Protein AF-A0A6P0XS69-F1 (afdb_monomer_lite)

Sequence (177 aa):
DAKVNSENIELGQEKSQGSDNCLSEIEDIKLTIGRVAYGLAILPLYPQIIDIPQQQYNDYFLLWEILRVFPNRLLSLKEVYQLLEEQGINTRVCQENIKTILENKLPPGLMPSEEDVMLLSEVSRQNSEYQSLRAKPLFCQETDGSRYRLSNEQAEYVREYLNKLVANTRQKFEEPL

pLDDT: mean 74.99, std 16.74, range [30.95, 91.25]

Radius of gyration: 30.49 Å; chains: 1; bounding box: 41×56×115 Å

Foldseek 3Di:
DDDDDDDDDDDDDDDDDDPCVVVVVVVVVPVVQDVVNVCVVCVVVCCVVPPCLLQQADLLLLLVLLLVQADQDKDFLVRSVVSVVVVVDPCVNCVVSNVCVLVLNGHPPPAQDPVVLVVDDPVRNPPPLNCLLPVDRQWDADPVRGIIGGDPVNSVSVVVVSVVVVVVDPDDSPHGD

Secondary structure (DSSP, 8-state):
------------------SSHHHHHHHHHHHHS-HHHHHHHHGGG-GGGS-HHHHTS-HHHHHHHHHHH--SS-EEHHHHHHHHHHTT--HHHHHHHHHHHHTT-PPBTTB--HHHHHHS-HHHHT-HHHHHHHHS-SEEEPTTSSEEEE-HHHHHHHHHHHHHHHHT-S--TTS--

Structure (mmCIF, N/CA/C/O backbone):
data_AF-A0A6P0XS69-F1
#
_entry.id   AF-A0A6P0XS69-F1
#
loop_
_atom_site.group_PDB
_atom_site.id
_atom_site.type_symbol
_atom_site.label_atom_id
_atom_site.label_alt_id
_atom_site.label_comp_id
_atom_site.label_asym_id
_atom_site.label_entity_id
_atom_site.label_seq_id
_atom_site.pdbx_PDB_ins_code
_atom_site.Cartn_x
_atom_site.Cartn_y
_atom_site.Cartn_z
_atom_site.occupancy
_atom_site.B_iso_or_equiv
_atom_site.auth_seq_id
_atom_site.auth_comp_id
_atom_site.auth_asym_id
_atom_site.auth_atom_id
_atom_site.pdbx_PDB_model_num
ATOM 1 N N . ASP A 1 1 ? 20.676 -33.773 98.813 1.00 41.31 1 ASP A N 1
ATOM 2 C CA . ASP A 1 1 ? 19.305 -33.799 98.271 1.00 41.31 1 ASP A CA 1
ATOM 3 C C . ASP A 1 1 ? 18.563 -32.497 98.484 1.00 41.31 1 ASP A C 1
ATOM 5 O O . ASP A 1 1 ? 18.366 -32.111 99.629 1.00 41.31 1 ASP A O 1
ATOM 9 N N . ALA A 1 2 ? 18.195 -31.844 97.379 1.00 30.95 2 ALA A N 1
ATOM 10 C CA . ALA A 1 2 ? 17.111 -30.865 97.176 1.00 30.95 2 ALA A CA 1
ATOM 11 C C . ALA A 1 2 ? 17.468 -30.051 95.913 1.00 30.95 2 ALA A C 1
ATOM 13 O O . ALA A 1 2 ? 18.628 -29.699 95.760 1.00 30.95 2 ALA A O 1
ATOM 14 N N . LYS A 1 3 ? 16.601 -29.633 94.989 1.00 33.97 3 LYS A N 1
ATOM 15 C CA . LYS A 1 3 ? 15.213 -29.903 94.584 1.00 33.97 3 LYS A CA 1
ATOM 16 C C . LYS A 1 3 ? 14.999 -28.990 93.344 1.00 33.97 3 LYS A C 1
ATOM 18 O O . LYS A 1 3 ? 15.665 -27.966 93.244 1.00 33.97 3 LYS A O 1
ATOM 23 N N . VAL A 1 4 ? 13.986 -29.298 92.529 1.00 34.34 4 VAL A N 1
ATOM 24 C CA . VAL A 1 4 ? 13.238 -28.395 91.613 1.00 34.34 4 VAL A CA 1
ATOM 25 C C . VAL A 1 4 ? 13.689 -28.319 90.141 1.00 34.34 4 VAL A C 1
ATOM 27 O O . VAL A 1 4 ? 14.655 -27.655 89.785 1.00 34.34 4 VAL A O 1
ATOM 30 N N . ASN A 1 5 ? 12.855 -28.940 89.298 1.00 38.06 5 ASN A N 1
ATOM 31 C CA . ASN A 1 5 ? 12.578 -28.585 87.904 1.00 38.06 5 ASN A CA 1
ATOM 32 C C . ASN A 1 5 ? 11.546 -27.447 87.847 1.00 38.06 5 ASN A C 1
ATOM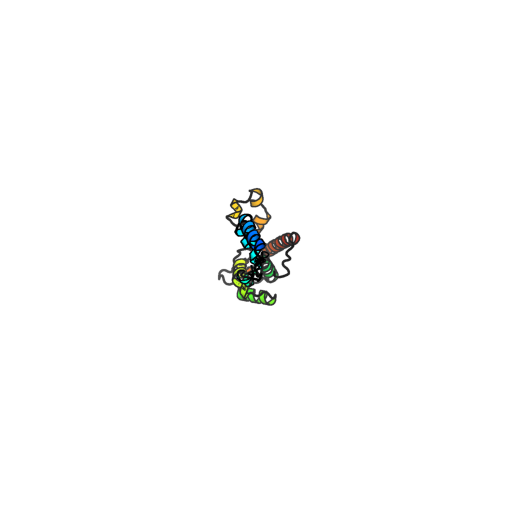 34 O O . ASN A 1 5 ? 10.556 -27.542 88.573 1.00 38.06 5 ASN A O 1
ATOM 38 N N . SER A 1 6 ? 11.707 -26.504 86.910 1.00 37.38 6 SER A N 1
ATOM 39 C CA . SER A 1 6 ? 10.612 -25.948 86.085 1.00 37.38 6 SER A CA 1
ATOM 40 C C . SER A 1 6 ? 11.132 -24.936 85.043 1.00 37.38 6 SER A C 1
ATOM 42 O O . SER A 1 6 ? 11.703 -23.918 85.413 1.00 37.38 6 SER A O 1
ATOM 44 N N . GLU A 1 7 ? 10.903 -25.284 83.770 1.00 37.94 7 GLU A N 1
ATOM 45 C CA . GLU A 1 7 ? 10.469 -24.468 82.612 1.00 37.94 7 GLU A CA 1
ATOM 46 C C . GLU A 1 7 ? 11.185 -23.149 82.234 1.00 37.94 7 GLU A C 1
ATOM 48 O O . GLU A 1 7 ? 11.167 -22.179 82.986 1.00 37.94 7 GLU A O 1
ATOM 53 N N . ASN A 1 8 ? 11.691 -23.071 80.986 1.00 31.25 8 ASN A N 1
ATOM 54 C CA . ASN A 1 8 ? 11.181 -22.171 79.925 1.00 31.25 8 ASN A CA 1
ATOM 55 C C . ASN A 1 8 ? 11.966 -22.282 78.588 1.00 31.25 8 ASN A C 1
ATOM 57 O O . ASN A 1 8 ? 13.180 -22.129 78.566 1.00 31.25 8 ASN A O 1
ATOM 61 N N . ILE A 1 9 ? 11.206 -22.516 77.505 1.00 38.78 9 ILE A N 1
ATOM 62 C CA . ILE A 1 9 ? 11.221 -21.882 76.163 1.00 38.78 9 ILE A CA 1
ATOM 63 C C . ILE A 1 9 ? 12.565 -21.713 75.425 1.00 38.78 9 ILE A C 1
ATOM 65 O O . ILE A 1 9 ? 13.358 -20.850 75.779 1.00 38.78 9 ILE A O 1
ATOM 69 N N . GLU A 1 10 ? 12.693 -22.338 74.244 1.00 32.09 10 GLU A N 1
ATOM 70 C CA . GLU A 1 10 ? 13.353 -21.665 73.115 1.00 32.09 10 GLU A CA 1
ATOM 71 C C . GLU A 1 10 ? 12.745 -22.039 71.751 1.00 32.09 10 GLU A C 1
ATOM 73 O O . GLU A 1 10 ? 12.413 -23.191 71.470 1.00 32.09 10 GLU A O 1
ATOM 78 N N . LEU A 1 11 ? 12.542 -20.993 70.947 1.00 34.38 11 LEU A N 1
ATOM 79 C CA . LEU A 1 11 ? 11.875 -20.950 69.654 1.00 34.38 11 LEU A CA 1
ATOM 80 C C . LEU A 1 11 ? 12.630 -21.733 68.570 1.00 34.38 11 LEU A C 1
ATOM 82 O O . LEU A 1 11 ? 13.788 -21.443 68.282 1.00 34.38 11 LEU A O 1
ATOM 86 N N . GLY A 1 12 ? 11.919 -22.598 67.848 1.00 32.16 12 GLY A N 1
ATOM 87 C CA . GLY A 1 12 ? 12.308 -23.028 66.506 1.00 32.16 12 GLY A CA 1
ATOM 88 C C . GLY A 1 12 ? 11.526 -22.235 65.463 1.00 32.16 12 GLY A C 1
ATOM 89 O O . GLY A 1 12 ? 10.362 -22.531 65.214 1.00 32.16 12 GLY A O 1
ATOM 90 N N . GLN A 1 13 ? 12.142 -21.207 64.879 1.00 35.34 13 GLN A N 1
ATOM 91 C CA . GLN A 1 13 ? 11.596 -20.505 63.718 1.00 35.34 13 GLN A CA 1
ATOM 92 C C . GLN A 1 13 ? 11.694 -21.408 62.478 1.00 35.34 13 GLN A C 1
ATOM 94 O O . GLN A 1 13 ? 12.787 -21.634 61.959 1.00 35.34 13 GLN A O 1
ATOM 99 N N . GLU A 1 14 ? 10.560 -21.897 61.977 1.00 34.19 14 GLU A N 1
ATOM 100 C CA . GLU A 1 14 ? 10.460 -22.449 60.624 1.00 34.19 14 GLU A CA 1
ATOM 101 C C . GLU A 1 14 ? 10.625 -21.310 59.608 1.00 34.19 14 GLU A C 1
ATOM 103 O O . GLU A 1 14 ? 9.777 -20.425 59.473 1.00 34.19 14 GLU A O 1
ATOM 108 N N . LYS A 1 15 ? 11.759 -21.304 58.901 1.00 34.00 15 LYS A N 1
ATOM 109 C CA . LYS A 1 15 ? 11.992 -20.404 57.772 1.00 34.00 15 LYS A CA 1
ATOM 110 C C . LYS A 1 15 ? 11.129 -20.833 56.586 1.00 34.00 15 LYS A C 1
ATOM 112 O O . LYS A 1 15 ? 11.410 -21.826 55.924 1.00 34.00 15 LYS A O 1
ATOM 117 N N . SER A 1 16 ? 10.121 -20.018 56.293 1.00 40.25 16 SER A N 1
ATOM 118 C CA . SER A 1 16 ? 9.489 -19.917 54.978 1.00 40.25 16 SER A CA 1
ATOM 119 C C . SER A 1 16 ? 10.538 -19.491 53.948 1.00 40.25 16 SER A C 1
ATOM 121 O O . SER A 1 16 ? 10.985 -18.346 53.957 1.00 40.25 16 SER A O 1
ATOM 123 N N . GLN A 1 17 ? 10.942 -20.404 53.067 1.00 43.12 17 GLN A N 1
ATOM 124 C CA . GLN A 1 17 ? 11.849 -20.114 51.957 1.00 43.12 17 GLN A CA 1
ATOM 125 C C . GLN A 1 17 ? 11.320 -20.840 50.716 1.00 43.12 17 GLN A C 1
ATOM 127 O O . GLN A 1 17 ? 11.633 -21.999 50.465 1.00 43.12 17 GLN A O 1
ATOM 132 N N . GLY A 1 18 ? 10.420 -20.173 49.992 1.00 42.50 18 GLY A N 1
ATOM 133 C CA . GLY A 1 18 ? 9.695 -20.759 48.862 1.00 42.50 18 GLY A CA 1
ATOM 134 C C . GLY A 1 18 ? 9.122 -19.733 47.884 1.00 42.50 18 GLY A C 1
ATOM 135 O O . GLY A 1 18 ? 8.095 -20.003 47.273 1.00 42.50 18 GLY A O 1
ATOM 136 N N . SER A 1 19 ? 9.739 -18.552 47.759 1.00 45.06 19 SER A N 1
ATOM 137 C CA . SER A 1 19 ? 9.249 -17.477 46.875 1.00 45.06 19 SER A CA 1
ATOM 138 C C . SER A 1 19 ? 10.320 -16.750 46.054 1.00 45.06 19 SER A C 1
ATOM 140 O O . SER A 1 19 ? 9.959 -15.954 45.194 1.00 45.06 19 SER A O 1
ATOM 142 N N . ASP A 1 20 ? 11.613 -17.027 46.262 1.00 45.84 20 ASP A N 1
ATOM 143 C CA . ASP A 1 20 ? 12.682 -16.170 45.714 1.00 45.84 20 ASP A CA 1
ATOM 144 C C . ASP A 1 20 ? 13.404 -16.771 44.492 1.00 45.84 20 ASP A C 1
ATOM 146 O O . ASP A 1 20 ? 14.142 -16.070 43.806 1.00 45.84 20 ASP A O 1
ATOM 150 N N . ASN A 1 21 ? 13.151 -18.043 44.156 1.00 50.44 21 ASN A N 1
ATOM 151 C CA . ASN A 1 21 ? 13.860 -18.730 43.065 1.00 50.44 21 ASN A CA 1
ATOM 152 C C . ASN A 1 21 ? 13.410 -18.322 41.650 1.00 50.44 21 ASN A C 1
ATOM 154 O O . ASN A 1 21 ? 14.183 -18.464 40.708 1.00 50.44 21 ASN A O 1
ATOM 158 N N . CYS A 1 22 ? 12.194 -17.795 41.471 1.00 44.59 22 CYS A N 1
ATOM 159 C CA . CYS A 1 22 ? 11.746 -17.357 40.142 1.00 44.59 22 CYS A CA 1
ATOM 160 C C . CYS A 1 22 ? 12.376 -16.024 39.718 1.00 44.59 22 CYS A C 1
ATOM 162 O O . CYS A 1 22 ? 12.526 -15.774 38.527 1.00 44.59 22 CYS A O 1
ATOM 164 N N . LEU A 1 23 ? 12.744 -15.156 40.666 1.00 49.50 23 LEU A N 1
ATOM 165 C CA . LEU A 1 23 ? 13.313 -13.844 40.343 1.00 49.50 23 LEU A CA 1
ATOM 166 C C . LEU A 1 23 ? 14.780 -13.946 39.909 1.00 49.50 23 LEU A C 1
ATOM 168 O O . LEU A 1 23 ? 15.184 -13.229 38.996 1.00 49.50 23 LEU A O 1
ATOM 172 N N . SER A 1 24 ? 15.546 -14.876 40.487 1.00 55.22 24 SER A N 1
ATOM 173 C CA . SER A 1 24 ? 16.935 -15.131 40.083 1.00 55.22 24 SER A CA 1
ATOM 174 C C . SER A 1 24 ? 17.037 -15.757 38.689 1.00 55.22 24 SER A C 1
ATOM 176 O O . SER A 1 24 ? 17.900 -15.371 37.906 1.00 55.22 24 SER A O 1
ATOM 178 N N . GLU A 1 25 ? 16.117 -16.660 38.329 1.00 54.06 25 GLU A N 1
ATOM 179 C CA . GLU A 1 25 ? 16.078 -17.261 36.986 1.00 54.06 25 GLU A CA 1
ATOM 180 C C . GLU A 1 25 ? 15.770 -16.224 35.889 1.00 54.06 25 GLU A C 1
ATOM 182 O O . GLU A 1 25 ? 16.322 -16.291 34.790 1.00 54.06 25 GLU A O 1
ATOM 187 N N . ILE A 1 26 ? 14.936 -15.220 36.185 1.00 55.78 26 ILE A N 1
ATOM 188 C CA . ILE A 1 26 ? 14.602 -14.138 35.243 1.00 55.78 26 ILE A CA 1
ATOM 189 C C . ILE A 1 26 ? 15.810 -13.222 34.988 1.00 55.78 26 ILE A C 1
ATOM 191 O O . ILE A 1 26 ? 16.003 -12.759 33.859 1.00 55.78 26 ILE A O 1
ATOM 195 N N . GLU A 1 27 ? 16.640 -12.962 36.002 1.00 59.06 27 GLU A N 1
ATOM 196 C CA . GLU A 1 27 ? 17.857 -12.153 35.850 1.00 59.06 27 GLU A CA 1
ATOM 197 C C . GLU A 1 27 ? 18.945 -12.869 35.038 1.00 59.06 27 GLU A C 1
ATOM 199 O O . GLU A 1 27 ? 19.598 -12.228 34.209 1.00 59.06 27 GLU A O 1
ATOM 204 N N . ASP A 1 28 ? 19.079 -14.188 35.183 1.00 56.44 28 ASP A N 1
ATOM 205 C CA . ASP A 1 28 ? 20.022 -14.989 34.392 1.00 56.44 28 ASP A CA 1
ATOM 206 C C . ASP A 1 28 ? 19.608 -15.098 32.915 1.00 56.44 28 ASP A C 1
ATOM 208 O O . ASP A 1 28 ? 20.447 -14.959 32.015 1.00 56.44 28 ASP A O 1
ATOM 212 N N . ILE A 1 29 ? 18.306 -15.237 32.631 1.00 56.69 29 ILE A N 1
ATOM 213 C CA . ILE A 1 29 ? 17.767 -15.207 31.258 1.00 56.69 29 ILE A CA 1
ATOM 214 C C . ILE A 1 29 ? 18.000 -13.834 30.615 1.00 56.69 29 ILE A C 1
ATOM 216 O O . ILE A 1 29 ? 18.331 -13.746 29.433 1.00 56.69 29 ILE A O 1
ATOM 220 N N . LYS A 1 30 ? 17.898 -12.748 31.388 1.00 53.75 30 LYS A N 1
ATOM 221 C CA . LYS A 1 30 ? 18.183 -11.374 30.938 1.00 53.75 30 LYS A CA 1
ATOM 222 C C . LYS A 1 30 ? 19.664 -11.148 30.595 1.00 53.75 30 LYS A C 1
ATOM 224 O O . LYS A 1 30 ? 19.983 -10.199 29.876 1.00 53.75 30 LYS A O 1
ATOM 229 N N . LEU A 1 31 ? 20.562 -11.994 31.108 1.00 58.28 31 LEU A N 1
ATOM 230 C CA . LEU A 1 31 ? 21.995 -11.967 30.812 1.00 58.28 31 LEU A CA 1
ATOM 231 C C . LEU A 1 31 ? 22.351 -12.798 29.564 1.00 58.28 31 LEU A C 1
ATOM 233 O O . LEU A 1 31 ? 23.272 -12.433 28.835 1.00 58.28 31 LEU A O 1
ATOM 237 N N . THR A 1 32 ? 21.612 -13.881 29.290 1.00 63.66 32 THR A N 1
ATOM 238 C CA . THR A 1 32 ? 21.822 -14.762 28.119 1.00 63.66 32 THR A CA 1
ATOM 239 C C . THR A 1 32 ? 21.045 -14.317 26.879 1.00 63.66 32 THR A C 1
ATOM 241 O O . THR A 1 32 ? 21.537 -14.442 25.757 1.00 63.66 32 THR A O 1
ATOM 244 N N . ILE A 1 33 ? 19.847 -13.765 27.060 1.00 63.03 33 ILE A N 1
ATOM 245 C CA . ILE A 1 33 ? 19.029 -13.172 26.004 1.00 63.03 33 ILE A CA 1
ATOM 246 C C . ILE A 1 33 ? 19.375 -11.687 25.954 1.00 63.03 33 ILE A C 1
ATOM 248 O O . ILE A 1 33 ? 19.093 -10.938 26.887 1.00 63.03 33 ILE A O 1
ATOM 252 N N . GLY A 1 34 ? 20.011 -11.247 24.865 1.00 82.19 34 GLY A N 1
ATOM 253 C CA . GLY A 1 34 ? 20.382 -9.844 24.688 1.00 82.19 34 GLY A CA 1
ATOM 254 C C . GLY A 1 34 ? 19.204 -8.908 24.983 1.00 82.19 34 GLY A C 1
ATOM 255 O O . GLY A 1 34 ? 18.061 -9.212 24.645 1.00 82.19 34 GLY A O 1
ATOM 256 N N . ARG A 1 35 ? 19.482 -7.750 25.600 1.00 81.94 35 ARG A N 1
ATOM 257 C CA . ARG A 1 35 ? 18.466 -6.788 26.082 1.00 81.94 35 ARG A CA 1
ATOM 258 C C . ARG A 1 35 ? 17.359 -6.479 25.060 1.00 81.94 35 ARG A C 1
ATOM 260 O O . ARG A 1 35 ? 16.221 -6.260 25.456 1.00 81.94 35 ARG A O 1
ATOM 267 N N . VAL A 1 36 ? 17.689 -6.495 23.766 1.00 85.88 36 VAL A N 1
ATOM 268 C CA . VAL A 1 36 ? 16.744 -6.324 22.650 1.00 85.88 36 VAL A CA 1
ATOM 269 C C . VAL A 1 36 ? 15.729 -7.465 22.575 1.00 85.88 36 VAL A C 1
ATOM 271 O O . VAL A 1 36 ? 14.535 -7.206 22.520 1.00 85.88 36 VAL A O 1
ATOM 274 N N . ALA A 1 37 ? 16.179 -8.719 22.605 1.00 87.44 37 ALA A N 1
ATOM 275 C CA . ALA A 1 37 ? 15.298 -9.880 22.521 1.00 87.44 37 ALA A CA 1
ATOM 276 C C . ALA A 1 37 ? 14.392 -9.986 23.756 1.00 87.44 37 ALA A C 1
ATOM 278 O O . ALA A 1 37 ? 13.207 -10.274 23.616 1.00 87.44 37 ALA A O 1
ATOM 279 N N . TYR A 1 38 ? 14.909 -9.648 24.942 1.00 85.94 38 TYR A N 1
ATOM 280 C CA . TYR A 1 38 ? 14.084 -9.525 26.144 1.00 85.94 38 TYR A CA 1
ATOM 281 C C . TYR A 1 38 ? 13.040 -8.409 25.996 1.00 85.94 38 TYR A C 1
ATOM 283 O O . TYR A 1 38 ? 11.863 -8.630 26.258 1.00 85.94 38 TYR A O 1
ATOM 291 N N . GLY A 1 39 ? 13.455 -7.231 25.514 1.00 85.81 39 GLY A N 1
ATOM 292 C CA . GLY A 1 39 ? 12.563 -6.101 25.242 1.00 85.81 39 GLY A CA 1
ATOM 293 C C . GLY A 1 39 ? 11.442 -6.438 24.252 1.00 85.81 39 GLY A C 1
ATOM 294 O O . GLY A 1 39 ? 10.286 -6.114 24.504 1.00 85.81 39 GLY A O 1
ATOM 295 N N . LEU A 1 40 ? 11.757 -7.143 23.163 1.00 86.69 40 LEU A N 1
ATOM 296 C CA . LEU A 1 40 ? 10.766 -7.598 22.183 1.00 86.69 40 LEU A CA 1
ATOM 297 C C . LEU A 1 40 ? 9.841 -8.686 22.747 1.00 86.69 40 LEU A C 1
ATOM 299 O O . LEU A 1 40 ? 8.661 -8.701 22.413 1.00 86.69 40 LEU A O 1
ATOM 303 N N . ALA A 1 41 ? 10.339 -9.559 23.629 1.00 87.56 41 ALA A N 1
ATOM 304 C CA . ALA A 1 41 ? 9.528 -10.598 24.264 1.00 87.56 41 ALA A CA 1
ATOM 305 C C . ALA A 1 41 ? 8.487 -10.030 25.246 1.00 87.56 41 ALA A C 1
ATOM 307 O O . ALA A 1 41 ? 7.395 -10.580 25.362 1.00 87.56 41 ALA A O 1
ATOM 308 N N . ILE A 1 42 ? 8.802 -8.925 25.933 1.00 88.06 42 ILE A N 1
ATOM 309 C CA . ILE A 1 42 ? 7.876 -8.267 26.872 1.00 88.06 42 ILE A CA 1
ATOM 310 C C . ILE A 1 42 ? 6.954 -7.240 26.204 1.00 88.06 42 ILE A C 1
ATOM 312 O O . ILE A 1 42 ? 5.962 -6.842 26.810 1.00 88.06 42 ILE A O 1
ATOM 316 N N . LEU A 1 43 ? 7.255 -6.809 24.974 1.00 83.94 43 LEU A N 1
ATOM 317 C CA . LEU A 1 43 ? 6.509 -5.771 24.253 1.00 83.94 43 LEU A CA 1
ATOM 318 C C . LEU A 1 43 ? 4.985 -6.026 24.180 1.00 83.94 43 LEU A C 1
ATOM 320 O O . LEU A 1 43 ? 4.235 -5.078 24.420 1.00 83.94 43 LEU A O 1
ATOM 324 N N . PRO A 1 44 ? 4.489 -7.264 23.957 1.00 83.56 44 PRO A N 1
ATOM 325 C CA . PRO A 1 44 ? 3.048 -7.536 23.934 1.00 83.56 44 PRO A CA 1
ATOM 326 C C . PRO A 1 44 ? 2.323 -7.248 25.259 1.00 83.56 44 PRO A C 1
ATOM 328 O O . PRO A 1 44 ? 1.110 -7.059 25.262 1.00 83.56 44 PRO A O 1
ATOM 331 N N . LEU A 1 45 ? 3.045 -7.201 26.386 1.00 86.06 45 LEU A N 1
ATOM 332 C CA . LEU A 1 45 ? 2.480 -6.894 27.706 1.00 86.06 45 LEU A CA 1
ATOM 333 C C . LEU A 1 45 ? 2.240 -5.391 27.914 1.00 86.06 45 LEU A C 1
ATOM 335 O O . LEU A 1 45 ? 1.566 -5.005 28.868 1.00 86.06 45 LEU A O 1
ATOM 339 N N . TYR A 1 46 ? 2.775 -4.544 27.030 1.00 84.25 46 TYR A N 1
ATOM 340 C CA . TYR A 1 46 ? 2.690 -3.088 27.125 1.00 84.25 46 TYR A CA 1
ATOM 341 C C . TYR A 1 46 ? 2.120 -2.472 25.838 1.00 84.25 46 TYR A C 1
ATOM 343 O O . TYR A 1 46 ? 2.800 -1.687 25.171 1.00 84.25 46 TYR A O 1
ATOM 351 N N . PRO A 1 47 ? 0.852 -2.767 25.495 1.00 74.50 47 PRO A N 1
ATOM 352 C CA . PRO A 1 47 ? 0.226 -2.294 24.261 1.00 74.50 47 PRO A CA 1
ATOM 353 C C . PRO A 1 47 ? 0.177 -0.765 24.157 1.00 74.50 47 PRO A C 1
ATOM 355 O O . PRO A 1 47 ? 0.217 -0.237 23.059 1.00 74.50 47 PRO A O 1
ATOM 358 N N . GLN A 1 48 ? 0.171 -0.038 25.281 1.00 78.31 48 GLN A N 1
ATOM 359 C CA . GLN A 1 48 ? 0.207 1.432 25.301 1.00 78.31 48 GLN A CA 1
ATOM 360 C C . GLN A 1 48 ? 1.498 2.062 24.747 1.00 78.31 48 GLN A C 1
ATOM 362 O O . GLN A 1 48 ? 1.524 3.260 24.489 1.00 78.31 48 GLN A O 1
ATOM 367 N N . ILE A 1 49 ? 2.578 1.285 24.623 1.00 75.94 49 ILE A N 1
ATOM 368 C CA . ILE A 1 49 ? 3.844 1.741 24.026 1.00 75.94 49 ILE A CA 1
ATOM 369 C C . ILE A 1 49 ? 3.793 1.590 22.501 1.00 75.94 49 ILE A C 1
ATOM 371 O O . ILE A 1 49 ? 4.533 2.248 21.774 1.00 75.94 49 ILE A O 1
ATOM 375 N N . ILE A 1 50 ? 2.915 0.715 22.016 1.00 68.88 50 ILE A N 1
ATOM 376 C CA . ILE A 1 50 ? 2.706 0.461 20.603 1.00 68.88 50 ILE A CA 1
ATOM 377 C C . ILE A 1 50 ? 1.678 1.483 20.123 1.00 68.88 50 ILE A C 1
ATOM 379 O O . ILE A 1 50 ? 0.605 1.617 20.711 1.00 68.88 50 ILE A O 1
ATOM 383 N N . ASP A 1 51 ? 1.983 2.207 19.050 1.00 67.94 51 ASP A N 1
ATOM 384 C CA . ASP A 1 51 ? 1.024 3.118 18.421 1.00 67.94 51 ASP A CA 1
ATOM 385 C C . ASP A 1 51 ? 0.019 2.314 17.573 1.00 67.94 51 ASP A C 1
ATOM 387 O O . ASP A 1 51 ? -0.040 2.399 16.347 1.00 67.94 51 ASP A O 1
ATOM 391 N N . ILE A 1 52 ? -0.744 1.456 18.260 1.00 65.94 52 ILE A N 1
ATOM 392 C CA . ILE A 1 52 ? -1.738 0.534 17.701 1.00 65.94 52 ILE A CA 1
ATOM 393 C C . ILE A 1 52 ? -2.690 1.229 16.711 1.00 65.94 52 ILE A C 1
ATOM 395 O O . ILE A 1 52 ? -2.929 0.644 15.654 1.00 65.94 52 ILE A O 1
ATOM 399 N N . PRO A 1 53 ? -3.222 2.452 16.956 1.00 62.75 53 PRO A N 1
ATOM 400 C CA . PRO A 1 53 ? -4.117 3.077 15.984 1.00 62.75 53 PRO A CA 1
ATOM 401 C C . PRO A 1 53 ? -3.423 3.423 14.660 1.00 62.75 53 PRO A C 1
ATOM 403 O O . PRO A 1 53 ? -4.066 3.334 13.616 1.00 62.75 53 PRO A O 1
ATOM 406 N N . GLN A 1 54 ? -2.132 3.771 14.671 1.00 63.47 54 GLN A N 1
ATOM 407 C CA . GLN A 1 54 ? -1.372 4.013 13.437 1.00 63.47 54 GLN A CA 1
ATOM 408 C C . GLN A 1 54 ? -1.022 2.707 12.710 1.00 63.47 54 GLN A C 1
ATOM 410 O O . GLN A 1 54 ? -0.918 2.689 11.488 1.00 63.47 54 GLN A O 1
ATOM 415 N N . GLN A 1 55 ? -0.885 1.601 13.446 1.00 68.25 55 GLN A N 1
ATOM 416 C CA . GLN A 1 55 ? -0.537 0.285 12.895 1.00 68.25 55 GLN A CA 1
ATOM 417 C C . GLN A 1 55 ? -1.740 -0.544 12.427 1.00 68.25 55 GLN A C 1
ATOM 419 O O . GLN A 1 55 ? -1.552 -1.614 11.849 1.00 68.25 55 GLN A O 1
ATOM 424 N N . GLN A 1 56 ? -2.968 -0.060 12.641 1.00 72.19 56 GLN A N 1
ATOM 425 C CA . GLN A 1 56 ? -4.198 -0.757 12.250 1.00 72.19 56 GLN A CA 1
ATOM 426 C C . GLN A 1 56 ? -4.263 -1.042 10.738 1.00 72.19 56 GLN A C 1
ATOM 428 O O . GLN A 1 56 ? -4.875 -2.019 10.305 1.00 72.19 56 GLN A O 1
ATOM 433 N N . TYR A 1 57 ? -3.624 -0.201 9.923 1.00 78.00 57 TYR A N 1
ATOM 434 C CA . TYR A 1 57 ? -3.571 -0.383 8.479 1.00 78.00 57 TYR A CA 1
ATOM 435 C C . TYR A 1 57 ? -2.146 -0.663 8.024 1.00 78.00 57 TYR A C 1
ATOM 437 O O . TYR A 1 57 ? -1.249 0.155 8.203 1.00 78.00 57 TYR A O 1
ATOM 445 N N . ASN A 1 58 ? -1.956 -1.811 7.376 1.00 82.56 58 ASN A N 1
ATOM 446 C CA . ASN A 1 58 ? -0.717 -2.103 6.672 1.00 82.56 58 ASN A CA 1
ATOM 447 C C . ASN A 1 58 ? -0.617 -1.229 5.407 1.00 82.56 58 ASN A C 1
ATOM 449 O O . ASN A 1 58 ? -1.586 -1.118 4.657 1.00 82.56 58 ASN A O 1
ATOM 453 N N . ASP A 1 59 ? 0.559 -0.681 5.107 1.00 85.06 59 ASP A N 1
ATOM 454 C CA . ASP A 1 59 ? 0.798 0.123 3.902 1.00 85.06 59 ASP A CA 1
ATOM 455 C C . ASP A 1 59 ? 0.483 -0.648 2.609 1.00 85.06 59 ASP A C 1
ATOM 457 O O . ASP A 1 59 ? -0.031 -0.077 1.646 1.00 85.06 59 ASP A O 1
ATOM 461 N N . TYR A 1 60 ? 0.717 -1.965 2.594 1.00 86.62 60 TYR A N 1
ATOM 462 C CA . TYR A 1 60 ? 0.334 -2.833 1.473 1.00 86.62 60 TYR A CA 1
ATOM 463 C C . TYR A 1 60 ? -1.186 -2.953 1.317 1.00 86.62 60 TYR A C 1
ATOM 465 O O . TYR A 1 60 ? -1.689 -2.943 0.194 1.00 86.62 60 TYR A O 1
ATOM 473 N N . PHE A 1 61 ? -1.915 -3.030 2.435 1.00 85.94 61 PHE A N 1
ATOM 474 C CA . PHE A 1 61 ? -3.378 -3.036 2.438 1.00 85.94 61 PHE A CA 1
ATOM 475 C C . PHE A 1 61 ? -3.918 -1.696 1.930 1.00 85.94 61 PHE A C 1
ATOM 477 O O . PHE A 1 61 ? -4.766 -1.675 1.044 1.00 85.94 61 PHE A O 1
ATOM 484 N N . LEU A 1 62 ? -3.374 -0.575 2.416 1.00 88.31 62 LEU A N 1
ATOM 485 C CA . LEU A 1 62 ? -3.765 0.757 1.949 1.00 88.31 62 LEU A CA 1
ATOM 486 C C . LEU A 1 62 ? -3.497 0.930 0.455 1.00 88.31 62 LEU A C 1
ATOM 488 O O . LEU A 1 62 ? -4.368 1.408 -0.265 1.00 88.31 62 LEU A O 1
ATOM 492 N N . LEU A 1 63 ? -2.326 0.510 -0.029 1.00 89.31 63 LEU A N 1
ATOM 493 C CA . LEU A 1 63 ? -2.005 0.541 -1.454 1.00 89.31 63 LEU A CA 1
ATOM 494 C C . LEU A 1 63 ? -3.012 -0.283 -2.267 1.00 89.31 63 LEU A C 1
ATOM 496 O O . LEU A 1 63 ? -3.518 0.200 -3.278 1.00 89.31 63 LEU A O 1
ATOM 500 N N . TRP A 1 64 ? -3.323 -1.501 -1.823 1.00 88.81 64 TRP A N 1
ATOM 501 C CA . TRP A 1 64 ? -4.292 -2.376 -2.480 1.00 88.81 64 TRP A CA 1
ATOM 502 C C . TRP A 1 64 ? -5.691 -1.749 -2.550 1.00 88.81 64 TRP A C 1
ATOM 504 O O . TRP A 1 64 ? -6.309 -1.711 -3.616 1.00 88.81 64 TRP A O 1
ATOM 514 N N . GLU A 1 65 ? -6.164 -1.192 -1.439 1.00 88.94 65 GLU A N 1
ATOM 515 C CA . GLU A 1 65 ? -7.461 -0.521 -1.359 1.00 88.94 65 GLU A CA 1
ATOM 516 C C . GLU A 1 65 ? -7.514 0.735 -2.231 1.00 88.94 65 GLU A C 1
ATOM 518 O O . GLU A 1 65 ? -8.456 0.916 -3.002 1.00 88.94 65 GLU A O 1
ATOM 523 N N . ILE A 1 66 ? -6.464 1.560 -2.213 1.00 89.44 66 ILE A N 1
ATOM 524 C CA . ILE A 1 66 ? -6.348 2.728 -3.096 1.00 89.44 66 ILE A CA 1
ATOM 525 C C . ILE A 1 66 ? -6.430 2.289 -4.561 1.00 89.44 66 ILE A C 1
ATOM 527 O O . ILE A 1 66 ? -7.171 2.890 -5.338 1.00 89.44 66 ILE A O 1
ATOM 531 N N . LEU A 1 67 ? -5.724 1.220 -4.942 1.00 88.00 67 LEU A N 1
ATOM 532 C CA . LEU A 1 67 ? -5.779 0.680 -6.298 1.00 88.00 67 LEU A CA 1
ATOM 533 C C . LEU A 1 67 ? -7.174 0.174 -6.669 1.00 88.00 67 LEU A C 1
ATOM 535 O O . LEU A 1 67 ? -7.553 0.305 -7.829 1.00 88.00 67 LEU A O 1
ATOM 539 N N . ARG A 1 68 ? -7.936 -0.399 -5.733 1.00 86.56 68 ARG A N 1
ATOM 540 C CA . ARG A 1 68 ? -9.298 -0.899 -5.984 1.00 86.56 68 ARG A CA 1
ATOM 541 C C . ARG A 1 68 ? -10.308 0.232 -6.154 1.00 86.56 68 ARG A C 1
ATOM 543 O O . ARG A 1 68 ? -11.197 0.149 -6.997 1.00 86.56 68 ARG A O 1
ATOM 550 N N . VAL A 1 69 ? -10.170 1.269 -5.339 1.00 86.25 69 VAL A N 1
ATOM 551 C CA . VAL A 1 69 ? -11.145 2.352 -5.206 1.00 86.25 69 VAL A CA 1
ATOM 552 C C . VAL A 1 69 ? -10.925 3.462 -6.235 1.00 86.25 69 VAL A C 1
ATOM 554 O O . VAL A 1 69 ? -11.877 4.155 -6.598 1.00 86.25 69 VAL A O 1
ATOM 557 N N . PHE A 1 70 ? -9.696 3.641 -6.734 1.00 86.81 70 PHE A N 1
ATOM 558 C CA . PHE A 1 70 ? -9.396 4.711 -7.681 1.00 86.81 70 PHE A CA 1
ATOM 559 C C . PHE A 1 70 ? -10.128 4.527 -9.025 1.00 86.81 70 PHE A C 1
ATOM 561 O O . PHE A 1 70 ? -9.874 3.566 -9.753 1.00 86.81 70 PHE A O 1
ATOM 568 N N . PRO A 1 71 ? -10.986 5.481 -9.419 1.00 82.56 71 PRO A N 1
ATOM 569 C CA . PRO A 1 71 ? -11.610 5.507 -10.731 1.00 82.56 71 PRO A CA 1
ATOM 570 C C . PRO A 1 71 ? -10.659 6.068 -11.801 1.00 82.56 71 PRO A C 1
ATOM 572 O O . PRO A 1 71 ? -9.702 6.785 -11.508 1.00 82.56 71 PRO A O 1
ATOM 575 N N . ASN A 1 72 ? -11.013 5.862 -13.074 1.00 80.38 72 ASN A N 1
ATOM 576 C CA . ASN A 1 72 ? -10.340 6.454 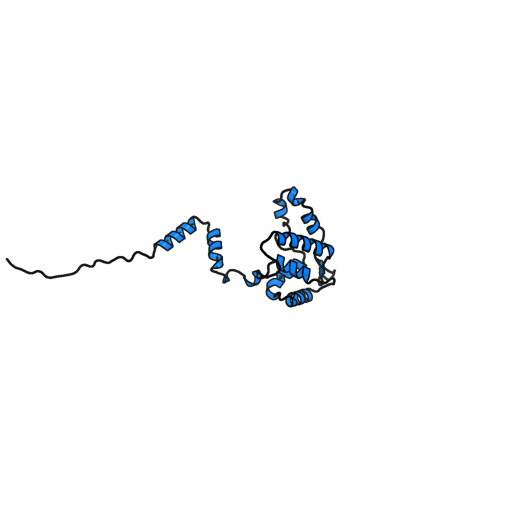-14.242 1.00 80.38 72 ASN A CA 1
ATOM 577 C C . ASN A 1 72 ? -10.624 7.954 -14.429 1.00 80.38 72 ASN A C 1
ATOM 579 O O . ASN A 1 72 ? -10.964 8.412 -15.518 1.00 80.38 72 ASN A O 1
ATOM 583 N N . ARG A 1 73 ? -10.500 8.741 -13.358 1.00 84.00 73 ARG A N 1
ATOM 584 C CA . ARG A 1 73 ? -10.650 10.202 -13.365 1.00 84.00 73 ARG A CA 1
ATOM 585 C C . ARG A 1 73 ? -9.668 10.861 -12.398 1.00 84.00 73 ARG A C 1
ATOM 587 O O . ARG A 1 73 ? -9.023 10.201 -11.593 1.00 84.00 73 ARG A O 1
ATOM 594 N N . LEU A 1 74 ? -9.573 12.183 -12.490 1.00 85.44 74 LEU A N 1
ATOM 595 C CA . LEU A 1 74 ? -8.787 13.002 -11.571 1.00 85.44 74 LEU A CA 1
ATOM 596 C C . LEU A 1 74 ? -9.502 13.124 -10.223 1.00 85.44 74 LEU A C 1
ATOM 598 O O . LEU A 1 74 ? -10.615 13.656 -10.170 1.00 85.44 74 LEU A O 1
ATOM 602 N N . LEU A 1 75 ? -8.839 12.711 -9.147 1.00 88.00 75 LEU A N 1
ATOM 603 C CA . LEU A 1 75 ? -9.341 12.851 -7.782 1.00 88.00 75 LEU A CA 1
ATOM 604 C C . LEU A 1 75 ? -8.499 13.839 -6.981 1.00 88.00 75 LEU A C 1
ATOM 606 O O . LEU A 1 75 ? -7.271 13.824 -7.035 1.00 88.00 75 LEU A O 1
ATOM 610 N N . SER A 1 76 ? -9.171 14.686 -6.216 1.00 90.12 76 SER A N 1
ATOM 611 C CA . SER A 1 76 ? -8.559 15.443 -5.131 1.00 90.12 76 SER A CA 1
ATOM 612 C C . SER A 1 76 ? -8.335 14.545 -3.915 1.00 90.12 76 SER A C 1
ATOM 614 O O . SER A 1 76 ? -9.035 13.555 -3.708 1.00 90.12 76 SER A O 1
ATOM 616 N N . LEU A 1 77 ? -7.391 14.924 -3.057 1.00 88.94 77 LEU A N 1
ATOM 617 C CA . LEU A 1 77 ? -7.069 14.177 -1.838 1.00 88.94 77 LEU A CA 1
ATOM 618 C C . LEU A 1 77 ? -8.291 13.994 -0.911 1.00 88.94 77 LEU A C 1
ATOM 620 O O . LEU A 1 77 ? -8.458 12.934 -0.315 1.00 88.94 77 LEU A O 1
ATOM 624 N N . LYS A 1 78 ? -9.199 14.980 -0.855 1.00 89.62 78 LYS A N 1
ATOM 625 C CA . LYS A 1 78 ? -10.461 14.866 -0.102 1.00 89.62 78 LYS A CA 1
ATOM 626 C C . LYS A 1 78 ? -11.393 13.796 -0.672 1.00 89.62 78 LYS A C 1
ATOM 628 O O . LYS A 1 78 ? -11.989 13.052 0.095 1.00 89.62 78 LYS A O 1
ATOM 633 N N . GLU A 1 79 ? -11.507 13.716 -1.997 1.00 89.69 79 GLU A N 1
ATOM 634 C CA . GLU A 1 79 ? -12.320 12.685 -2.653 1.00 89.69 79 GLU A CA 1
ATOM 635 C C . GLU A 1 79 ? -11.726 11.293 -2.426 1.00 89.69 79 GLU A C 1
ATOM 637 O O . GLU A 1 79 ? -12.474 10.349 -2.204 1.00 89.69 79 GLU A O 1
ATOM 642 N N . VAL A 1 80 ? -10.394 11.163 -2.422 1.00 89.56 80 VAL A N 1
ATOM 643 C CA . VAL A 1 80 ? -9.733 9.890 -2.088 1.00 89.56 80 VAL A CA 1
ATOM 644 C C . VAL A 1 80 ? -10.093 9.451 -0.670 1.00 89.56 80 VAL A C 1
ATOM 646 O O . VAL A 1 80 ? -10.482 8.303 -0.477 1.00 89.56 80 VAL A O 1
ATOM 649 N N . TYR A 1 81 ? -10.020 10.354 0.311 1.00 91.25 81 TYR A N 1
ATOM 650 C CA . TYR A 1 81 ? -10.407 10.029 1.686 1.00 91.25 81 TYR A CA 1
ATOM 651 C C . TYR A 1 81 ? -11.869 9.620 1.794 1.00 91.25 81 TYR A C 1
ATOM 653 O O . TYR A 1 81 ? -12.157 8.600 2.407 1.00 91.25 81 TYR A O 1
ATOM 661 N N . GLN A 1 82 ? -12.775 10.354 1.149 1.00 90.81 82 GLN A N 1
ATOM 662 C CA . GLN A 1 82 ? -14.191 10.008 1.168 1.00 90.81 82 GLN A CA 1
ATOM 663 C C . GLN A 1 82 ? -14.439 8.603 0.601 1.00 90.81 82 GLN A C 1
ATOM 665 O O . GLN A 1 82 ? -15.163 7.817 1.202 1.00 90.81 82 GLN A O 1
ATOM 670 N N . LEU A 1 83 ? -13.804 8.257 -0.521 1.00 90.75 83 LEU A N 1
ATOM 671 C CA . LEU A 1 83 ? -13.979 6.938 -1.122 1.00 90.75 83 LEU A CA 1
ATOM 672 C C . LEU A 1 83 ? -13.406 5.809 -0.247 1.00 90.75 83 LEU A C 1
ATOM 674 O O . LEU A 1 83 ? -13.982 4.726 -0.193 1.00 90.75 83 LEU A O 1
ATOM 678 N N . LEU A 1 84 ? -12.290 6.046 0.450 1.00 89.50 84 LEU A N 1
ATOM 679 C CA . LEU A 1 84 ? -11.721 5.073 1.391 1.00 89.50 84 LEU A CA 1
ATOM 680 C C . LEU A 1 84 ? -12.597 4.922 2.648 1.00 89.50 84 LEU A C 1
ATOM 682 O O . LEU A 1 84 ? -12.794 3.805 3.125 1.00 89.50 84 LEU A O 1
ATOM 686 N N . GLU A 1 85 ? -13.182 6.012 3.149 1.00 90.75 85 GLU A N 1
ATOM 687 C CA . GLU A 1 85 ? -14.160 5.975 4.248 1.00 90.75 85 GLU A CA 1
ATOM 688 C C . GLU A 1 85 ? -15.421 5.192 3.866 1.00 90.75 85 GLU A C 1
ATOM 690 O O . GLU A 1 85 ? -15.935 4.426 4.679 1.00 90.75 85 GLU A O 1
ATOM 695 N N . GLU A 1 86 ? -15.884 5.313 2.617 1.00 88.00 86 GLU A N 1
ATOM 696 C CA . GLU A 1 86 ? -16.990 4.510 2.076 1.00 88.00 86 GLU A CA 1
ATOM 697 C C . GLU A 1 86 ? -16.661 3.005 2.033 1.00 88.00 86 GLU A C 1
ATOM 699 O O . GLU A 1 86 ? -17.572 2.182 2.107 1.00 88.00 86 GLU A O 1
ATOM 704 N N . GLN A 1 87 ? -15.378 2.629 1.968 1.00 84.56 87 GLN A N 1
ATOM 705 C CA . GLN A 1 87 ? -14.922 1.238 2.120 1.00 84.56 87 GLN A CA 1
ATOM 706 C C . GLN A 1 87 ? -14.715 0.813 3.585 1.00 84.56 87 GLN A C 1
ATOM 708 O O . GLN A 1 87 ? -14.280 -0.306 3.843 1.00 84.56 87 GLN A O 1
ATOM 713 N N . GLY A 1 88 ? -15.017 1.681 4.555 1.00 84.62 88 GLY A N 1
ATOM 714 C CA . GLY A 1 88 ? -14.850 1.399 5.982 1.00 84.62 88 GLY A CA 1
ATOM 715 C C . GLY A 1 88 ? -13.440 1.652 6.523 1.00 84.62 88 GLY A C 1
ATOM 716 O O . GLY A 1 88 ? -13.149 1.265 7.654 1.00 84.62 88 GLY A O 1
ATOM 717 N N . ILE A 1 89 ? -12.565 2.314 5.758 1.00 86.06 89 ILE A N 1
ATOM 718 C CA . ILE A 1 89 ? -11.212 2.664 6.203 1.00 86.06 89 ILE A CA 1
ATOM 719 C C . ILE A 1 89 ? -11.271 3.957 7.014 1.00 86.06 89 ILE A C 1
ATOM 721 O O . ILE A 1 89 ? -11.731 4.999 6.549 1.00 86.06 89 ILE A O 1
ATOM 725 N N . ASN A 1 90 ? -10.752 3.913 8.237 1.00 86.12 90 ASN A N 1
ATOM 726 C CA . ASN A 1 90 ? -10.614 5.094 9.078 1.00 86.12 90 ASN A CA 1
ATOM 727 C C . ASN A 1 90 ? -9.439 5.951 8.596 1.00 86.12 90 ASN A C 1
ATOM 729 O O . ASN A 1 90 ? -8.313 5.811 9.070 1.00 86.12 90 ASN A O 1
ATOM 733 N N . THR A 1 91 ? -9.711 6.877 7.682 1.00 85.75 91 THR A N 1
ATOM 734 C CA . THR A 1 91 ? -8.688 7.765 7.114 1.00 85.75 91 THR A CA 1
ATOM 735 C C . THR A 1 91 ? -7.987 8.607 8.172 1.00 85.75 91 THR A C 1
ATOM 737 O O . THR A 1 91 ? -6.828 8.939 7.977 1.00 85.75 91 THR A O 1
ATOM 740 N N . ARG A 1 92 ? -8.627 8.921 9.311 1.00 84.75 92 ARG A N 1
ATOM 741 C CA . ARG A 1 92 ? -8.081 9.819 10.348 1.00 84.75 92 ARG A CA 1
ATOM 742 C C . ARG A 1 92 ? -6.752 9.342 10.925 1.00 84.75 92 ARG A C 1
ATOM 744 O O . ARG A 1 92 ? -5.959 10.180 11.336 1.00 84.75 92 ARG A O 1
ATOM 751 N N . VAL A 1 93 ? -6.527 8.029 10.965 1.00 84.69 93 VAL A N 1
ATOM 752 C CA . VAL A 1 93 ? -5.297 7.438 11.516 1.00 84.69 93 VAL A CA 1
ATOM 753 C C . VAL A 1 93 ? -4.220 7.195 10.457 1.00 84.69 93 VAL A C 1
ATOM 755 O O . VAL A 1 93 ? -3.055 7.085 10.811 1.00 84.69 93 VAL A O 1
ATOM 758 N N . CYS A 1 94 ? -4.579 7.153 9.168 1.00 85.25 94 CYS A N 1
ATOM 759 C CA . CYS A 1 94 ? -3.672 6.791 8.072 1.00 85.25 94 CYS A CA 1
ATOM 760 C C . CYS A 1 94 ? -3.546 7.867 6.976 1.00 85.25 94 CYS A C 1
ATOM 762 O O . CYS A 1 94 ? -3.080 7.576 5.873 1.00 85.25 94 CYS A O 1
ATOM 764 N N . GLN A 1 95 ? -3.930 9.121 7.260 1.00 88.00 95 GLN A N 1
ATOM 765 C CA . GLN A 1 95 ? -3.850 10.231 6.294 1.00 88.00 95 GLN A CA 1
ATOM 766 C C . GLN A 1 95 ? -2.435 10.418 5.737 1.00 88.00 95 GLN A C 1
ATOM 768 O O . GLN A 1 95 ? -2.264 10.629 4.536 1.00 88.00 95 GLN A O 1
ATOM 773 N N . GLU A 1 96 ? -1.420 10.335 6.599 1.00 87.25 96 GLU A N 1
ATOM 774 C CA . GLU A 1 96 ? -0.021 10.500 6.202 1.00 87.25 96 GLU A CA 1
ATOM 775 C C . GLU A 1 96 ? 0.439 9.374 5.268 1.00 87.25 96 GLU A C 1
ATOM 777 O O . GLU A 1 96 ? 1.035 9.648 4.223 1.00 87.25 96 GLU A O 1
ATOM 782 N N . ASN A 1 97 ? 0.083 8.126 5.574 1.00 87.19 97 ASN A N 1
ATOM 783 C CA . ASN A 1 97 ? 0.426 6.962 4.758 1.00 87.19 97 ASN A CA 1
ATOM 784 C C . ASN A 1 97 ? -0.267 7.034 3.392 1.00 87.19 97 ASN A C 1
ATOM 786 O O . ASN A 1 97 ? 0.383 6.867 2.362 1.00 87.19 97 ASN A O 1
ATOM 790 N N . ILE A 1 98 ? -1.562 7.375 3.356 1.00 88.38 98 ILE A N 1
ATOM 791 C CA . ILE A 1 98 ? -2.301 7.558 2.097 1.00 88.38 98 ILE A CA 1
ATOM 792 C C . ILE A 1 98 ? -1.642 8.653 1.254 1.00 88.38 98 ILE A C 1
ATOM 794 O O . ILE A 1 98 ? -1.401 8.457 0.063 1.00 88.38 98 ILE A O 1
ATOM 798 N N . LYS A 1 99 ? -1.310 9.799 1.859 1.00 89.06 99 LYS A N 1
ATOM 799 C CA . LYS A 1 99 ? -0.639 10.896 1.153 1.00 89.06 99 LYS A CA 1
ATOM 800 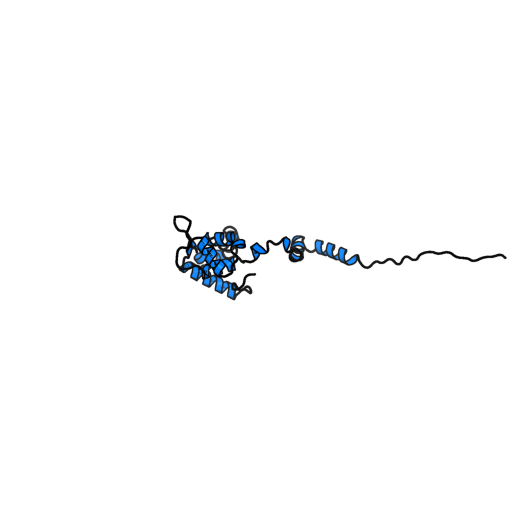C C . LYS A 1 99 ? 0.717 10.458 0.595 1.00 89.06 99 LYS A C 1
ATOM 802 O O . LYS A 1 99 ? 1.015 10.740 -0.561 1.00 89.06 99 LYS A O 1
ATOM 807 N N . THR A 1 100 ? 1.504 9.739 1.387 1.00 88.56 100 THR A N 1
ATOM 808 C CA . THR A 1 100 ? 2.813 9.197 0.999 1.00 88.56 100 THR A CA 1
ATOM 809 C C . THR A 1 100 ? 2.686 8.269 -0.214 1.00 88.56 100 THR A C 1
ATOM 811 O O . THR A 1 100 ? 3.396 8.448 -1.205 1.00 88.56 100 THR A O 1
ATOM 814 N N . ILE A 1 101 ? 1.697 7.371 -0.206 1.00 88.19 101 ILE A N 1
ATOM 815 C CA . ILE A 1 101 ? 1.403 6.479 -1.335 1.00 88.19 101 ILE A CA 1
ATOM 816 C C . ILE A 1 101 ? 1.023 7.278 -2.594 1.00 88.19 101 ILE A C 1
ATOM 818 O O . ILE A 1 101 ? 1.539 7.002 -3.680 1.00 88.19 101 ILE A O 1
ATOM 822 N N . LEU A 1 102 ? 0.171 8.301 -2.462 1.00 87.31 102 LEU A N 1
ATOM 823 C CA . LEU A 1 102 ? -0.229 9.174 -3.576 1.00 87.31 102 LEU A CA 1
ATOM 824 C C . LEU A 1 102 ? 0.930 10.017 -4.132 1.00 87.31 102 LEU A C 1
ATOM 826 O O . LEU A 1 102 ? 0.937 10.353 -5.315 1.00 87.31 102 LEU A O 1
ATOM 830 N N . GLU A 1 103 ? 1.930 10.332 -3.307 1.00 86.06 103 GLU A N 1
ATOM 831 C CA . GLU A 1 103 ? 3.191 10.973 -3.710 1.00 86.06 103 GLU A CA 1
ATOM 832 C C . GLU A 1 103 ? 4.158 10.004 -4.432 1.00 86.06 103 GLU A C 1
ATOM 834 O O . GLU A 1 103 ? 5.297 10.371 -4.707 1.00 86.06 103 GLU A O 1
ATOM 839 N N . ASN A 1 104 ? 3.719 8.786 -4.781 1.00 83.38 104 ASN A N 1
ATOM 840 C CA . ASN A 1 104 ? 4.524 7.697 -5.358 1.00 83.38 104 ASN A CA 1
ATOM 841 C C . ASN A 1 104 ? 5.600 7.123 -4.425 1.00 83.38 104 ASN A C 1
ATOM 843 O O . ASN A 1 104 ? 6.481 6.390 -4.880 1.00 83.38 104 ASN A O 1
ATOM 847 N N . LYS A 1 105 ? 5.529 7.398 -3.121 1.00 83.50 105 LYS A N 1
ATOM 848 C CA . LYS A 1 105 ? 6.352 6.693 -2.136 1.00 83.50 105 LYS A CA 1
ATOM 849 C C . LYS A 1 105 ? 5.635 5.396 -1.779 1.00 83.50 105 LYS A C 1
ATOM 851 O O . LYS A 1 105 ? 4.704 5.375 -0.978 1.00 83.50 105 LYS A O 1
ATOM 856 N N . LEU A 1 106 ? 6.030 4.330 -2.464 1.00 82.12 106 LEU A N 1
ATOM 857 C CA . LEU A 1 106 ? 5.463 3.000 -2.274 1.00 82.12 106 LEU A CA 1
ATOM 858 C C . LEU A 1 106 ? 5.856 2.421 -0.901 1.00 82.12 106 LEU A C 1
ATOM 860 O O . LEU A 1 106 ? 6.886 2.819 -0.352 1.00 82.12 106 LEU A O 1
ATOM 864 N N . PRO A 1 107 ? 5.063 1.474 -0.363 1.00 82.50 107 PRO A N 1
ATOM 865 C CA . PRO A 1 107 ? 5.349 0.816 0.906 1.00 82.50 107 PRO A CA 1
ATOM 866 C C . PRO A 1 107 ? 6.782 0.265 0.975 1.00 82.50 107 PRO A C 1
ATOM 868 O O . PRO A 1 107 ? 7.259 -0.326 -0.007 1.00 82.50 107 PRO A O 1
ATOM 871 N N . PRO A 1 108 ? 7.470 0.409 2.122 1.00 75.75 108 PRO A N 1
ATOM 872 C CA . PRO A 1 108 ? 8.818 -0.114 2.287 1.00 75.75 108 PRO A CA 1
ATOM 873 C C . PRO A 1 108 ? 8.824 -1.637 2.110 1.00 75.75 108 PRO A C 1
ATOM 875 O O . PRO A 1 108 ? 7.950 -2.347 2.610 1.00 75.75 108 PRO A O 1
ATOM 878 N N . GLY A 1 109 ? 9.811 -2.142 1.371 1.00 76.12 109 GLY A N 1
ATOM 879 C CA . GLY A 1 109 ? 9.922 -3.561 1.022 1.00 76.12 109 GLY A CA 1
ATOM 880 C C . GLY A 1 109 ? 9.258 -3.954 -0.303 1.00 76.12 109 GLY A C 1
ATOM 881 O O . GLY A 1 109 ? 9.560 -5.029 -0.816 1.00 76.12 109 GLY A O 1
ATOM 882 N N . LEU A 1 110 ? 8.431 -3.088 -0.911 1.00 78.31 110 LEU A N 1
ATOM 883 C CA . LEU A 1 110 ? 7.926 -3.321 -2.270 1.00 78.31 110 LEU A CA 1
ATOM 884 C C . LEU A 1 110 ? 9.024 -3.066 -3.311 1.00 78.31 110 LEU A C 1
ATOM 886 O O . LEU A 1 110 ? 9.180 -3.822 -4.268 1.00 78.31 110 LEU A O 1
ATOM 890 N N . MET A 1 111 ? 9.795 -1.999 -3.093 1.00 79.69 111 MET A N 1
ATOM 891 C CA . MET A 1 111 ? 10.985 -1.660 -3.862 1.00 79.69 111 MET A CA 1
ATOM 892 C C . MET A 1 111 ? 12.171 -1.497 -2.911 1.00 79.69 111 MET A C 1
ATOM 894 O O . MET A 1 111 ? 12.000 -0.899 -1.846 1.00 79.69 111 MET A O 1
ATOM 898 N N . PRO A 1 112 ? 13.364 -1.997 -3.276 1.00 78.31 112 PRO A N 1
ATOM 899 C CA . PRO A 1 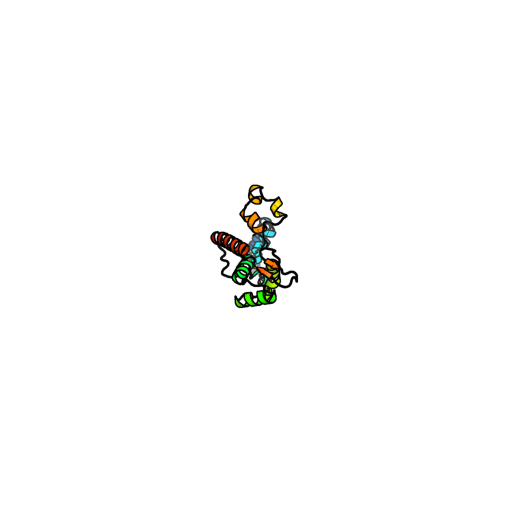112 ? 14.570 -1.703 -2.515 1.00 78.31 112 PRO A CA 1
ATOM 900 C C . PRO A 1 112 ? 14.836 -0.195 -2.544 1.00 78.31 112 PRO A C 1
ATOM 902 O O . PRO A 1 112 ? 14.731 0.436 -3.602 1.00 78.31 112 PRO A O 1
ATOM 905 N N . SER A 1 113 ? 15.172 0.378 -1.388 1.00 79.25 113 SER A N 1
ATOM 906 C CA . SER A 1 113 ? 15.610 1.772 -1.312 1.00 79.25 113 SER A CA 1
ATOM 907 C C . SER A 1 113 ? 16.941 1.960 -2.048 1.00 79.25 113 SER A C 1
ATOM 909 O O . SER A 1 113 ? 17.635 0.994 -2.367 1.00 79.25 113 SER A O 1
ATOM 911 N N . GLU A 1 114 ? 17.332 3.205 -2.327 1.00 79.31 114 GLU A N 1
ATOM 912 C CA . GLU A 1 114 ? 18.624 3.474 -2.979 1.00 79.31 114 GLU A CA 1
ATOM 913 C C . GLU A 1 114 ? 19.812 2.932 -2.171 1.00 79.31 114 GLU A C 1
ATOM 915 O O . GLU A 1 114 ? 20.798 2.473 -2.748 1.00 79.31 114 GLU A O 1
ATOM 920 N N . GLU A 1 115 ? 19.684 2.913 -0.845 1.00 80.50 115 GLU A N 1
ATOM 921 C CA . GLU A 1 115 ? 20.669 2.352 0.079 1.00 80.50 115 GLU A CA 1
ATOM 922 C C . GLU A 1 115 ? 20.698 0.818 -0.008 1.00 80.50 115 GLU A C 1
ATOM 924 O O . GLU A 1 115 ? 21.773 0.220 -0.108 1.00 80.50 115 GLU A O 1
ATOM 929 N N . ASP A 1 116 ? 19.527 0.177 -0.084 1.00 80.25 116 ASP A N 1
ATOM 930 C CA . ASP A 1 116 ? 19.412 -1.281 -0.217 1.00 80.25 116 ASP A CA 1
ATOM 931 C C . ASP A 1 116 ? 19.965 -1.781 -1.554 1.00 80.25 116 ASP A C 1
ATOM 933 O O . ASP A 1 116 ? 20.553 -2.859 -1.625 1.00 80.25 116 ASP A O 1
ATOM 937 N N . VAL A 1 117 ? 19.830 -0.992 -2.626 1.00 80.62 117 VAL A N 1
ATOM 938 C CA . VAL A 1 117 ? 20.348 -1.339 -3.961 1.00 80.62 117 VAL A CA 1
ATOM 939 C C . VAL A 1 117 ? 21.861 -1.586 -3.939 1.00 80.62 117 VAL A C 1
ATOM 941 O O . VAL A 1 117 ? 22.361 -2.407 -4.713 1.00 80.62 117 VAL A O 1
ATOM 944 N N . MET A 1 118 ? 22.603 -0.936 -3.038 1.00 81.62 118 MET A N 1
ATOM 945 C CA . MET A 1 118 ? 24.044 -1.163 -2.878 1.00 81.62 118 MET A CA 1
ATOM 946 C C . MET A 1 118 ? 24.358 -2.525 -2.242 1.00 81.62 118 MET A C 1
ATOM 948 O O . MET A 1 118 ? 25.432 -3.075 -2.485 1.00 81.62 118 MET A O 1
ATOM 952 N N . LEU A 1 119 ? 23.422 -3.081 -1.468 1.00 85.31 119 LEU A N 1
ATOM 953 C CA . LEU A 1 119 ? 23.532 -4.382 -0.800 1.00 85.31 119 LEU A CA 1
ATOM 954 C C . LEU A 1 119 ? 23.042 -5.544 -1.679 1.00 85.31 119 LEU A C 1
ATOM 956 O O . LEU A 1 119 ? 23.350 -6.706 -1.405 1.00 85.31 119 LEU A O 1
ATOM 960 N N . LEU A 1 120 ? 22.284 -5.249 -2.737 1.00 84.06 120 LEU A N 1
ATOM 961 C CA . LEU A 1 120 ? 21.761 -6.251 -3.659 1.00 84.06 120 LEU A CA 1
ATOM 962 C C . LEU A 1 120 ? 22.834 -6.777 -4.620 1.00 84.06 120 LEU A C 1
ATOM 964 O O . LEU A 1 120 ? 23.670 -6.039 -5.144 1.00 84.06 120 LEU A O 1
ATOM 968 N N . SER A 1 121 ? 22.746 -8.075 -4.922 1.00 85.75 121 SER A N 1
ATOM 969 C CA . SER A 1 121 ? 23.534 -8.692 -5.991 1.00 85.75 121 SER A CA 1
ATOM 970 C C . SER A 1 121 ? 23.176 -8.096 -7.358 1.00 85.75 121 SER A C 1
ATOM 972 O O . SER A 1 121 ? 22.042 -7.663 -7.573 1.00 85.75 121 SER A O 1
ATOM 974 N N . GLU A 1 122 ? 24.107 -8.130 -8.315 1.00 82.06 122 GLU A N 1
ATOM 975 C CA . GLU A 1 122 ? 23.861 -7.618 -9.673 1.00 82.06 122 GLU A CA 1
ATOM 976 C C . GLU A 1 122 ? 22.645 -8.280 -10.338 1.00 82.06 122 GLU A C 1
ATOM 978 O O . GLU A 1 122 ? 21.832 -7.606 -10.963 1.00 82.06 122 GLU A O 1
ATOM 983 N N . VAL A 1 123 ? 22.463 -9.585 -10.124 1.00 83.69 123 VAL A N 1
ATOM 984 C CA . VAL A 1 123 ? 21.318 -10.341 -10.653 1.00 83.69 123 VAL A CA 1
ATOM 985 C C . VAL A 1 123 ? 19.999 -9.832 -10.062 1.00 83.69 123 VAL A C 1
ATOM 987 O O . VAL A 1 123 ? 19.014 -9.684 -10.779 1.00 83.69 123 VAL A O 1
ATOM 990 N N . SER A 1 124 ? 19.977 -9.508 -8.767 1.00 83.56 124 SER A N 1
ATOM 991 C CA . SER A 1 124 ? 18.797 -8.942 -8.101 1.00 83.56 124 SER A CA 1
ATOM 992 C C . SER A 1 124 ? 18.504 -7.512 -8.562 1.00 83.56 124 SER A C 1
ATOM 994 O O . SER A 1 124 ? 17.339 -7.154 -8.731 1.00 83.56 124 SER A O 1
ATOM 996 N N . ARG A 1 125 ? 19.543 -6.701 -8.811 1.00 80.06 125 ARG A N 1
ATOM 997 C CA . ARG A 1 125 ? 19.400 -5.337 -9.351 1.00 80.06 125 ARG A C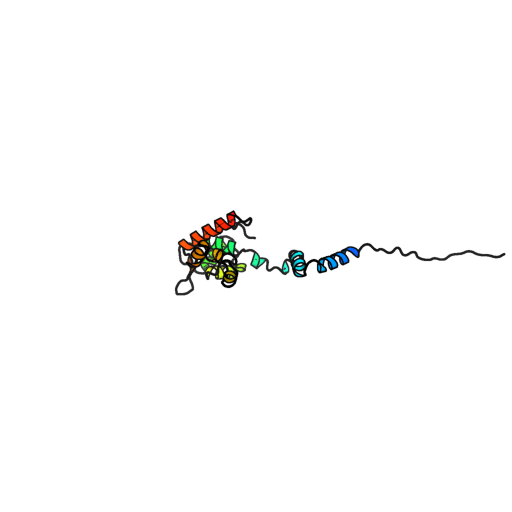A 1
ATOM 998 C C . ARG A 1 125 ? 18.835 -5.322 -10.767 1.00 80.06 125 ARG A C 1
ATOM 1000 O O . ARG A 1 125 ? 18.065 -4.431 -11.116 1.00 80.06 125 ARG A O 1
ATOM 1007 N N . GLN A 1 126 ? 19.207 -6.308 -11.577 1.00 82.50 126 GLN A N 1
ATOM 1008 C CA . GLN A 1 126 ? 18.753 -6.434 -12.960 1.00 82.50 126 GLN A CA 1
ATOM 1009 C C . GLN A 1 126 ? 17.405 -7.150 -13.109 1.00 82.50 126 GLN A C 1
ATOM 1011 O O . GLN A 1 126 ? 17.002 -7.460 -14.229 1.00 82.50 126 GLN A O 1
ATOM 1016 N N . ASN A 1 127 ? 16.685 -7.401 -12.012 1.00 84.31 127 ASN A N 1
ATOM 1017 C CA . ASN A 1 127 ? 15.365 -8.007 -12.093 1.00 84.31 127 ASN A CA 1
ATOM 1018 C C . ASN A 1 127 ? 14.420 -7.121 -12.929 1.00 84.31 127 ASN A C 1
ATOM 1020 O O . ASN A 1 127 ? 14.158 -5.962 -12.592 1.00 84.31 127 ASN A O 1
ATOM 1024 N N . SER A 1 128 ? 13.898 -7.691 -14.016 1.00 80.81 128 SER A N 1
ATOM 1025 C CA . SER A 1 128 ? 12.991 -7.017 -14.945 1.00 80.81 128 SER A CA 1
ATOM 1026 C C . SER A 1 128 ? 11.697 -6.556 -14.275 1.00 80.81 128 SER A C 1
ATOM 1028 O O . SER A 1 128 ? 11.149 -5.527 -14.669 1.00 80.81 128 SER A O 1
ATOM 1030 N N . GLU A 1 129 ? 11.236 -7.261 -13.237 1.00 79.50 129 GLU A N 1
ATOM 1031 C CA . GLU A 1 129 ? 10.046 -6.883 -12.470 1.00 79.50 129 GLU A CA 1
ATOM 1032 C C . GLU A 1 129 ? 10.264 -5.554 -11.731 1.00 79.50 129 GLU A C 1
ATOM 1034 O O . GLU A 1 129 ? 9.437 -4.646 -11.810 1.00 79.50 129 GLU 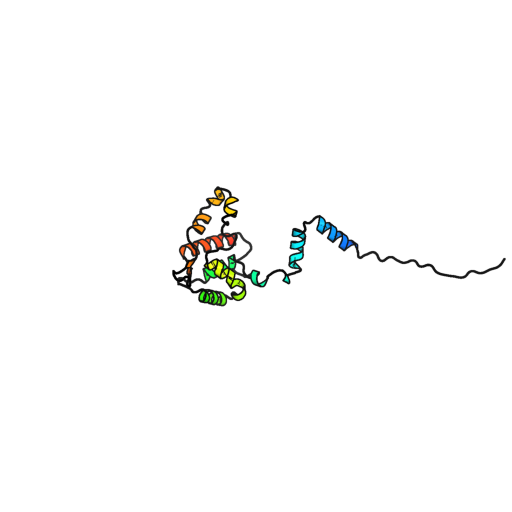A O 1
ATOM 1039 N N . TYR A 1 130 ? 11.426 -5.382 -11.090 1.00 79.12 130 TYR A N 1
ATOM 1040 C CA . TYR A 1 130 ? 11.764 -4.136 -10.399 1.00 79.12 130 TYR A CA 1
ATOM 1041 C C . TYR A 1 130 ? 11.989 -2.978 -11.367 1.00 79.12 130 TYR A C 1
ATOM 1043 O O . TYR A 1 130 ? 11.555 -1.858 -11.097 1.00 79.12 130 TYR A O 1
ATOM 1051 N N . GLN A 1 131 ? 12.629 -3.227 -12.511 1.00 79.25 131 GLN A N 1
ATOM 1052 C CA . GLN A 1 131 ? 12.815 -2.187 -13.525 1.00 79.25 131 GLN A CA 1
ATOM 1053 C C . GLN A 1 131 ? 11.474 -1.702 -14.082 1.00 79.25 131 GLN A C 1
ATOM 1055 O O . GLN A 1 131 ? 11.271 -0.497 -14.208 1.00 79.25 131 GLN A O 1
ATOM 1060 N N . SER A 1 132 ? 10.540 -2.621 -14.335 1.00 80.31 132 SER A N 1
ATOM 1061 C CA . SER A 1 132 ? 9.192 -2.296 -14.819 1.00 80.31 132 SER A CA 1
ATOM 1062 C C . SER A 1 132 ? 8.384 -1.528 -13.770 1.00 80.31 132 SER A C 1
ATOM 1064 O O . SER A 1 132 ? 7.722 -0.541 -14.090 1.00 80.31 132 SER A O 1
ATOM 1066 N N . LEU A 1 133 ? 8.501 -1.912 -12.495 1.00 79.25 133 LEU A N 1
ATOM 1067 C CA . LEU A 1 133 ? 7.831 -1.225 -11.392 1.00 79.25 133 LEU A CA 1
ATOM 1068 C C . LEU A 1 133 ? 8.352 0.211 -11.189 1.00 79.25 133 LEU A C 1
ATOM 1070 O O . LEU A 1 133 ? 7.570 1.107 -10.879 1.00 79.25 133 LEU A O 1
ATOM 1074 N N . ARG A 1 134 ? 9.656 0.437 -11.408 1.00 79.75 134 ARG A N 1
ATOM 1075 C CA . ARG A 1 134 ? 10.313 1.751 -11.274 1.00 79.75 134 ARG A CA 1
ATOM 1076 C C . ARG A 1 134 ? 10.158 2.643 -12.509 1.00 79.75 134 ARG A C 1
ATOM 1078 O O . ARG A 1 134 ? 10.290 3.858 -12.394 1.00 79.75 134 ARG A O 1
ATOM 1085 N N . ALA A 1 135 ? 9.908 2.066 -13.685 1.00 78.62 135 ALA A N 1
ATOM 1086 C CA . ALA A 1 135 ? 9.926 2.792 -14.955 1.00 78.62 135 ALA A CA 1
ATOM 1087 C C . ALA A 1 135 ? 8.843 3.878 -15.067 1.00 78.62 135 ALA A C 1
ATOM 1089 O O . ALA A 1 135 ? 9.064 4.890 -15.734 1.00 78.62 135 ALA A O 1
ATOM 1090 N N . LYS A 1 136 ? 7.679 3.684 -14.434 1.00 83.69 136 LYS A N 1
ATOM 1091 C CA . LYS A 1 136 ? 6.537 4.600 -14.537 1.00 83.69 136 LYS A CA 1
ATOM 1092 C C . LYS A 1 136 ? 5.936 4.882 -13.156 1.00 83.69 136 LYS A C 1
ATOM 1094 O O . LYS A 1 136 ? 5.715 3.938 -12.399 1.00 83.69 136 LYS A O 1
ATOM 1099 N N . PRO A 1 137 ? 5.627 6.150 -12.823 1.00 84.94 137 PRO A N 1
ATOM 1100 C CA . PRO A 1 137 ? 4.937 6.469 -11.579 1.00 84.94 137 PRO A CA 1
ATOM 1101 C C . PRO A 1 137 ? 3.530 5.860 -11.568 1.00 84.94 137 PRO A C 1
ATOM 1103 O O . PRO A 1 137 ? 2.850 5.790 -12.599 1.00 84.94 137 PRO A O 1
ATOM 1106 N N . LEU A 1 138 ? 3.088 5.434 -10.387 1.00 86.00 138 LEU A N 1
ATOM 1107 C CA . LEU A 1 138 ? 1.760 4.864 -10.180 1.00 86.00 138 LEU A CA 1
ATOM 1108 C C . LEU A 1 138 ? 0.677 5.949 -10.246 1.00 86.00 138 LEU A C 1
ATOM 1110 O O . LEU A 1 138 ? -0.363 5.762 -10.880 1.00 86.00 138 LEU A O 1
ATOM 1114 N N . PHE A 1 139 ? 0.961 7.105 -9.651 1.00 87.50 139 PHE A N 1
ATOM 1115 C CA . PHE A 1 139 ? 0.092 8.271 -9.629 1.00 87.50 139 PHE A CA 1
ATOM 1116 C C . PHE A 1 139 ? 0.744 9.429 -10.381 1.00 87.50 139 PHE A C 1
ATOM 1118 O O . PHE A 1 139 ? 1.848 9.868 -10.063 1.00 87.50 139 PHE A O 1
ATOM 1125 N N . CYS A 1 140 ? 0.036 9.965 -11.367 1.00 84.94 140 CYS A N 1
ATOM 1126 C CA . CYS A 1 140 ? 0.410 11.200 -12.039 1.00 84.94 140 CYS A CA 1
ATOM 1127 C C . CYS A 1 140 ? -0.324 12.364 -11.372 1.00 84.94 140 CYS A C 1
ATOM 1129 O O . CYS A 1 140 ? -1.554 12.361 -11.289 1.00 84.94 140 CYS A O 1
ATOM 1131 N N . GLN A 1 141 ? 0.425 13.362 -10.917 1.00 85.12 141 GLN A N 1
ATOM 1132 C CA . GLN A 1 141 ? -0.129 14.592 -10.364 1.00 85.12 141 GLN A CA 1
ATOM 1133 C C . GLN A 1 141 ? -0.373 15.608 -11.489 1.00 85.12 141 GLN A C 1
ATOM 1135 O O . GLN A 1 141 ? 0.407 15.694 -12.439 1.00 85.12 141 GLN A O 1
ATOM 1140 N N . GLU A 1 142 ? -1.471 16.356 -11.409 1.00 82.81 142 GLU A N 1
ATOM 1141 C CA . GLU A 1 142 ? -1.739 17.472 -12.324 1.00 82.81 142 GLU A CA 1
ATOM 1142 C C . GLU A 1 142 ? -0.792 18.654 -12.045 1.00 82.81 142 GLU A C 1
ATOM 1144 O O . GLU A 1 142 ? -0.237 18.763 -10.952 1.00 82.81 142 GLU A O 1
ATOM 1149 N N . THR A 1 143 ? -0.615 19.554 -13.018 1.00 72.50 143 THR A N 1
ATOM 1150 C CA . THR A 1 143 ? 0.308 20.706 -12.941 1.00 72.50 143 THR A CA 1
ATOM 1151 C C . THR A 1 143 ? 0.068 21.596 -11.715 1.00 72.50 143 THR A C 1
ATOM 1153 O O . THR A 1 143 ? 1.016 22.165 -11.181 1.00 72.50 143 THR A O 1
ATOM 1156 N N . ASP A 1 144 ? -1.171 21.647 -11.220 1.00 73.94 144 ASP A N 1
ATOM 1157 C CA . ASP A 1 144 ? -1.570 22.432 -10.045 1.00 73.94 144 ASP A CA 1
ATOM 1158 C C . ASP A 1 144 ? -1.321 21.714 -8.705 1.00 73.94 144 ASP A C 1
ATOM 1160 O O . ASP A 1 144 ? -1.640 22.241 -7.639 1.00 73.94 144 ASP A O 1
ATOM 1164 N N . GLY A 1 145 ? -0.815 20.478 -8.723 1.00 73.00 145 GLY A N 1
ATOM 1165 C CA . GLY A 1 145 ? -0.457 19.728 -7.519 1.00 73.00 145 GLY A CA 1
ATOM 1166 C C . GLY A 1 145 ? -1.638 19.232 -6.669 1.00 73.00 145 GLY A C 1
ATOM 1167 O O . GLY A 1 145 ? -1.436 18.576 -5.650 1.00 73.00 145 GLY A O 1
ATOM 1168 N N . SER A 1 146 ? -2.880 19.523 -7.048 1.00 79.38 146 SER A N 1
ATOM 1169 C CA . SER A 1 146 ? -4.055 19.275 -6.197 1.00 79.38 146 SER A CA 1
ATOM 1170 C C . SER A 1 146 ? -4.850 18.017 -6.559 1.00 79.38 146 SER A C 1
ATOM 1172 O O . SER A 1 146 ? -5.689 17.569 -5.769 1.00 79.38 146 SER A O 1
ATOM 1174 N N . ARG A 1 147 ? -4.596 17.442 -7.740 1.00 86.88 147 ARG A N 1
ATOM 1175 C CA . ARG A 1 147 ? -5.330 16.290 -8.274 1.00 86.88 147 ARG A CA 1
ATOM 1176 C C . ARG A 1 147 ? -4.388 15.174 -8.699 1.00 86.88 147 ARG A C 1
ATOM 1178 O O . ARG A 1 147 ? -3.345 15.422 -9.302 1.00 86.88 147 ARG A O 1
ATOM 1185 N N . TYR A 1 148 ? -4.813 13.948 -8.424 1.00 87.38 148 TYR A N 1
ATOM 1186 C CA . TYR A 1 148 ? -4.096 12.716 -8.716 1.00 87.38 148 TYR A CA 1
ATOM 1187 C C . TYR A 1 148 ? -4.856 11.907 -9.764 1.00 87.38 148 TYR A C 1
ATOM 1189 O O . TYR A 1 148 ? -6.087 11.813 -9.735 1.00 87.38 148 TYR A O 1
ATOM 1197 N N . ARG A 1 149 ? -4.114 11.303 -10.689 1.00 87.56 149 ARG A N 1
ATOM 1198 C CA . ARG A 1 149 ? -4.615 10.345 -11.674 1.00 87.56 149 ARG A CA 1
ATOM 1199 C C . ARG A 1 149 ? -3.841 9.045 -11.542 1.00 87.56 149 ARG A C 1
ATOM 1201 O O . ARG A 1 149 ? -2.615 9.058 -11.576 1.00 87.56 149 ARG A O 1
ATOM 1208 N N . LEU A 1 150 ? -4.556 7.930 -11.466 1.00 87.88 150 LEU A N 1
ATOM 1209 C CA . LEU A 1 150 ? -3.947 6.606 -11.497 1.00 87.88 150 LEU A CA 1
ATOM 1210 C C . LEU A 1 150 ? -3.501 6.253 -12.927 1.00 87.88 150 LEU A C 1
ATOM 1212 O O . LEU A 1 150 ? -4.262 6.403 -13.887 1.00 87.88 150 LEU A O 1
ATOM 1216 N N . SER A 1 151 ? -2.265 5.779 -13.076 1.00 88.00 151 SER A N 1
ATOM 1217 C CA . SER A 1 151 ? -1.771 5.197 -14.325 1.00 88.00 151 SER A CA 1
ATOM 1218 C C . SER A 1 151 ? -2.296 3.768 -14.450 1.00 88.00 151 SER A C 1
ATOM 1220 O O . SER A 1 151 ? -1.785 2.876 -13.784 1.00 88.00 151 SER A O 1
ATOM 1222 N N . ASN A 1 152 ? -3.302 3.536 -15.299 1.00 83.69 152 ASN A N 1
ATOM 1223 C CA . ASN A 1 152 ? -3.934 2.214 -15.447 1.00 83.69 152 ASN A CA 1
ATOM 1224 C C . ASN A 1 152 ? -2.949 1.088 -15.758 1.00 83.69 152 ASN A C 1
ATOM 1226 O O . ASN A 1 152 ? -2.984 0.050 -15.114 1.00 83.69 152 ASN A O 1
ATOM 1230 N N . GLU A 1 153 ? -2.045 1.308 -16.711 1.00 85.38 153 GLU A N 1
ATOM 1231 C CA . GLU A 1 153 ? -1.040 0.307 -17.089 1.00 85.38 153 GLU A CA 1
ATOM 1232 C C . GLU A 1 153 ? -0.161 -0.084 -15.895 1.00 85.38 153 GLU A C 1
ATOM 1234 O O . GLU A 1 153 ? 0.077 -1.265 -15.658 1.00 85.38 153 GLU A O 1
ATOM 1239 N N . GLN A 1 154 ? 0.273 0.909 -15.110 1.00 86.88 154 GLN A N 1
ATOM 1240 C CA . GLN A 1 154 ? 1.103 0.663 -13.933 1.00 86.88 154 GLN A CA 1
ATOM 1241 C C . GLN A 1 154 ? 0.289 0.032 -12.802 1.00 86.88 154 GLN A C 1
ATOM 1243 O O . GLN A 1 154 ? 0.786 -0.834 -12.092 1.00 86.88 154 GLN A O 1
ATOM 1248 N N . ALA A 1 155 ? -0.966 0.444 -12.639 1.00 87.12 155 ALA A N 1
ATOM 1249 C CA . ALA A 1 155 ? -1.866 -0.092 -11.633 1.00 87.12 155 ALA A CA 1
ATOM 1250 C C . ALA A 1 155 ? -2.147 -1.578 -11.853 1.00 87.12 155 ALA A C 1
ATOM 1252 O O . ALA A 1 155 ? -2.087 -2.339 -10.893 1.00 87.12 155 ALA A O 1
ATOM 1253 N N . GLU A 1 156 ? -2.401 -2.005 -13.093 1.00 86.75 156 GLU A N 1
ATOM 1254 C CA . GLU A 1 156 ? -2.579 -3.427 -13.405 1.00 86.75 156 GLU A CA 1
ATOM 1255 C C . GLU A 1 156 ? -1.307 -4.225 -13.115 1.00 86.75 156 GLU A C 1
ATOM 1257 O O . GLU A 1 156 ? -1.375 -5.275 -12.478 1.00 86.75 156 GLU A O 1
ATOM 1262 N N . TYR A 1 157 ? -0.138 -3.689 -13.479 1.00 86.56 157 TYR A N 1
ATOM 1263 C CA . TYR A 1 157 ? 1.141 -4.329 -13.175 1.00 86.56 157 TYR A CA 1
ATOM 1264 C C . TYR A 1 157 ? 1.358 -4.501 -11.662 1.00 86.56 157 TYR A C 1
ATOM 1266 O O . TYR A 1 157 ? 1.680 -5.590 -11.185 1.00 86.56 157 TYR A O 1
ATOM 1274 N N . VAL A 1 158 ? 1.126 -3.438 -10.883 1.00 87.00 158 VAL A N 1
ATOM 1275 C CA . VAL A 1 158 ? 1.238 -3.469 -9.416 1.00 87.00 158 VAL A CA 1
ATOM 1276 C C . VAL A 1 158 ? 0.226 -4.443 -8.813 1.00 87.00 158 VAL A C 1
ATOM 1278 O O . VAL A 1 158 ? 0.579 -5.188 -7.903 1.00 87.00 158 VAL A O 1
ATOM 1281 N N . ARG A 1 159 ? -1.015 -4.483 -9.313 1.00 87.50 159 ARG A N 1
ATOM 1282 C CA . ARG A 1 159 ? -2.031 -5.441 -8.850 1.00 87.50 159 ARG A CA 1
ATOM 1283 C C . ARG A 1 159 ? -1.604 -6.879 -9.117 1.00 87.50 159 ARG A C 1
ATOM 1285 O O . ARG A 1 159 ? -1.736 -7.715 -8.228 1.00 87.50 159 ARG A O 1
ATOM 1292 N N . GLU A 1 160 ? -1.083 -7.180 -10.303 1.00 87.31 160 GLU A N 1
ATOM 1293 C CA . GLU A 1 160 ? -0.582 -8.519 -10.626 1.00 87.31 160 GLU A CA 1
ATOM 1294 C C . GLU A 1 160 ? 0.586 -8.910 -9.710 1.00 87.31 160 GLU A C 1
ATOM 1296 O O . GLU A 1 160 ? 0.603 -10.012 -9.157 1.00 87.31 160 GLU A O 1
ATOM 1301 N N . TYR A 1 161 ? 1.524 -7.988 -9.484 1.00 85.81 161 TYR A N 1
ATOM 1302 C CA . TYR A 1 161 ? 2.649 -8.197 -8.577 1.00 85.81 161 TYR A CA 1
ATOM 1303 C C . TYR A 1 161 ? 2.191 -8.448 -7.132 1.00 85.81 161 TYR A C 1
ATOM 1305 O O . TYR A 1 161 ? 2.616 -9.419 -6.505 1.00 85.81 161 TYR A O 1
ATOM 1313 N N . LEU A 1 162 ? 1.274 -7.625 -6.611 1.00 84.75 162 LEU A N 1
ATOM 1314 C CA . LEU A 1 162 ? 0.709 -7.808 -5.273 1.00 84.75 162 LEU A CA 1
ATOM 1315 C C . LEU A 1 162 ? -0.048 -9.136 -5.163 1.00 84.75 162 LEU A C 1
ATOM 1317 O O . LEU A 1 162 ? 0.130 -9.842 -4.177 1.00 84.75 162 LEU A O 1
ATOM 1321 N N . ASN A 1 163 ? -0.807 -9.539 -6.185 1.00 85.19 163 ASN A N 1
ATOM 1322 C CA . ASN A 1 163 ? -1.473 -10.843 -6.210 1.00 85.19 163 ASN A CA 1
ATOM 1323 C C . ASN A 1 163 ? -0.474 -12.010 -6.147 1.00 85.19 163 ASN A C 1
ATOM 1325 O O . ASN A 1 163 ? -0.687 -12.960 -5.391 1.00 85.19 163 ASN A O 1
ATOM 1329 N N . LYS A 1 164 ? 0.644 -11.937 -6.886 1.00 84.19 164 LYS A N 1
ATOM 1330 C CA . LYS A 1 164 ? 1.732 -12.931 -6.802 1.00 84.19 164 LYS A CA 1
ATOM 1331 C C . LYS A 1 164 ? 2.364 -12.967 -5.408 1.00 84.19 164 LYS A C 1
ATOM 1333 O O . LYS A 1 164 ? 2.721 -14.041 -4.923 1.00 84.19 164 LYS A O 1
ATOM 1338 N N . LEU A 1 165 ? 2.496 -11.811 -4.760 1.00 80.50 165 LEU A N 1
ATOM 1339 C CA . LEU A 1 165 ? 3.044 -11.702 -3.411 1.00 80.50 165 LEU A CA 1
ATOM 1340 C C . LEU A 1 165 ? 2.094 -12.334 -2.383 1.00 80.50 165 LEU A C 1
ATOM 1342 O O . LEU A 1 165 ? 2.517 -13.191 -1.608 1.00 80.50 165 LEU A O 1
ATOM 1346 N N . VAL A 1 166 ? 0.798 -12.012 -2.431 1.00 80.12 166 VAL A N 1
ATOM 1347 C CA . VAL A 1 166 ? -0.225 -12.601 -1.543 1.00 80.12 166 VAL A CA 1
ATOM 1348 C C . VAL A 1 166 ? -0.345 -14.105 -1.737 1.00 80.12 166 VAL A C 1
ATOM 1350 O O . VAL A 1 166 ? -0.458 -14.824 -0.751 1.00 80.12 166 VAL A O 1
ATOM 1353 N N . ALA A 1 167 ? -0.259 -14.606 -2.973 1.00 77.62 167 ALA A N 1
ATOM 1354 C CA . ALA A 1 167 ? -0.328 -16.044 -3.245 1.00 77.62 167 ALA A CA 1
ATOM 1355 C C . ALA A 1 167 ? 0.731 -16.855 -2.472 1.00 77.62 167 ALA A C 1
ATOM 1357 O O . ALA A 1 167 ? 0.515 -18.026 -2.169 1.00 77.62 167 ALA A O 1
ATOM 1358 N N . ASN A 1 168 ? 1.855 -16.222 -2.126 1.00 70.75 168 ASN A N 1
ATOM 1359 C CA . ASN A 1 168 ? 2.956 -16.830 -1.387 1.00 70.75 168 ASN A CA 1
ATOM 1360 C C . ASN A 1 168 ? 2.995 -16.433 0.101 1.00 70.75 168 ASN A C 1
ATOM 1362 O O . ASN A 1 168 ? 3.877 -16.890 0.830 1.00 70.75 168 ASN A O 1
ATOM 1366 N N . THR A 1 169 ? 2.058 -15.604 0.573 1.00 69.75 169 THR A N 1
ATOM 1367 C CA . THR A 1 169 ? 2.068 -15.036 1.930 1.00 69.75 169 THR A CA 1
ATOM 1368 C C . THR A 1 169 ? 0.835 -15.479 2.721 1.00 69.75 169 THR A C 1
ATOM 1370 O O . THR A 1 169 ? -0.236 -15.707 2.172 1.00 69.75 169 THR A O 1
ATOM 1373 N N . ARG A 1 170 ? 0.961 -15.609 4.050 1.00 62.12 170 ARG A N 1
ATOM 1374 C CA . ARG A 1 170 ? -0.182 -15.943 4.925 1.00 62.12 170 ARG A CA 1
ATOM 1375 C C . ARG A 1 170 ? -1.129 -14.762 5.174 1.00 62.12 170 ARG A C 1
ATOM 1377 O O . ARG A 1 170 ? -2.268 -14.988 5.569 1.00 62.12 170 ARG A O 1
ATOM 1384 N N . GLN A 1 171 ? -0.663 -13.530 4.971 1.00 63.38 171 GLN A N 1
ATOM 1385 C CA . GLN A 1 171 ? -1.460 -12.318 5.143 1.00 63.38 171 GLN A CA 1
ATOM 1386 C C . GLN A 1 171 ? -2.291 -12.062 3.884 1.00 63.38 171 GLN A C 1
ATOM 1388 O O . GLN A 1 171 ? -1.738 -11.862 2.804 1.00 63.38 171 GLN A O 1
ATOM 1393 N N . LYS A 1 172 ? -3.616 -12.055 4.035 1.00 67.31 172 LYS A N 1
ATOM 1394 C CA . LYS A 1 172 ? -4.543 -11.630 2.984 1.00 67.31 172 LYS A CA 1
ATOM 1395 C C . LYS A 1 172 ? -4.752 -10.124 3.101 1.00 67.31 172 LYS A C 1
ATOM 1397 O O . LYS A 1 172 ? -4.993 -9.633 4.196 1.00 67.31 172 LYS A O 1
ATOM 1402 N N . PHE A 1 173 ? -4.703 -9.396 1.988 1.00 65.75 173 PHE A N 1
ATOM 1403 C CA . PHE A 1 173 ? -4.993 -7.953 1.960 1.00 65.75 173 PHE A CA 1
ATOM 1404 C C . PHE A 1 173 ? -6.502 -7.638 1.955 1.00 65.75 173 PHE A C 1
ATOM 1406 O O . PHE A 1 173 ? -6.901 -6.551 1.557 1.00 65.75 173 PHE A O 1
ATOM 1413 N N . GLU A 1 174 ? -7.344 -8.592 2.353 1.00 60.19 174 GLU A N 1
ATOM 1414 C CA . GLU A 1 174 ? -8.805 -8.443 2.391 1.00 60.19 174 GLU A CA 1
ATOM 1415 C C . GLU A 1 174 ? -9.303 -7.929 3.751 1.00 60.19 174 GLU A C 1
ATOM 1417 O O . GLU A 1 174 ? -10.397 -7.378 3.824 1.00 60.19 174 GLU A O 1
ATOM 1422 N N . GLU A 1 175 ? -8.502 -8.067 4.812 1.00 58.28 175 GLU A N 1
ATOM 1423 C CA . GLU A 1 175 ? -8.859 -7.662 6.174 1.00 58.28 175 GLU A CA 1
ATOM 1424 C C . GLU A 1 175 ? -7.754 -6.770 6.779 1.00 58.28 175 GLU A C 1
ATOM 1426 O O . GLU A 1 175 ? -6.566 -7.012 6.524 1.00 58.28 175 GLU A O 1
ATOM 1431 N N . PRO A 1 176 ? -8.113 -5.723 7.553 1.00 60.44 176 PRO A N 1
ATOM 1432 C CA . PRO A 1 176 ? -7.146 -4.972 8.354 1.00 60.44 176 PRO A CA 1
ATOM 1433 C C . PRO A 1 176 ? -6.511 -5.872 9.433 1.00 60.44 176 PRO A C 1
ATOM 1435 O O . PRO A 1 176 ? -7.083 -6.902 9.791 1.00 60.44 176 PRO A O 1
ATOM 1438 N N . LEU A 1 177 ? -5.315 -5.489 9.903 1.00 55.06 177 LEU A N 1
ATOM 1439 C CA . LEU A 1 177 ? -4.505 -6.253 10.868 1.00 55.06 177 LEU A CA 1
ATOM 1440 C C . LEU A 1 177 ? -5.187 -6.427 12.233 1.00 55.06 177 LEU A C 1
ATOM 1442 O O . LEU A 1 177 ? -5.864 -5.477 12.690 1.00 55.06 177 LEU A O 1
#